Protein AF-A0A2G0E722-F1 (afdb_monomer_lite)

Secondary structure (DSSP, 8-state):
---TT------------S-SEEEE------GGGTTSSHHHHHHHHHHHHHHTTS--EEEE---S-HHHHHHHHTTT---GGGGT----------

pLDDT: mean 81.36, std 18.56, range [35.5, 95.75]

InterPro domains:
  IPR000182 GNAT domain [PF13508] (16-78)
  IPR000182 GNAT domain [PS51186] (1-93)
  IPR016181 Acyl-CoA N-acyltransferase [SSF55729] (17-84)
  IPR053144 Putative Acetyltransferase Butenolide Biosynthesis [PTHR43233] (5-84)

Organism: Enterococcus faecium (NCBI:txid1352)

Sequence (94 aa):
KPNRAGEFIRDGYRVTDYATIAYIKDILIHPRYQRQGIGKALLNEALEKITSYGPVQIELLTDDTEKTKKFYESVGFVQVKEMDAVSYIKDTRR

Foldseek 3Di:
DDDPDDDDPPPDDDDDDPAQEDEDDDQDDDPVCPPVCVSVVVVVVVVCVSCVVHDHHYDYDDDPDPVVVVVVVVNPDDDLVVVVHDDDDDDPVD

Structure (mmCIF, N/CA/C/O backbone):
data_AF-A0A2G0E722-F1
#
_entry.id   AF-A0A2G0E722-F1
#
loop_
_atom_site.group_PDB
_atom_site.id
_atom_site.type_symbol
_atom_site.label_atom_id
_atom_site.label_alt_id
_atom_site.label_comp_id
_atom_site.label_asym_id
_atom_site.label_entity_id
_atom_site.label_seq_id
_atom_site.pdbx_PDB_ins_code
_atom_site.Cartn_x
_atom_site.Cartn_y
_atom_site.Cartn_z
_atom_site.occupancy
_atom_site.B_iso_or_equiv
_atom_site.auth_seq_id
_atom_site.auth_comp_id
_atom_site.auth_asym_id
_atom_site.auth_atom_id
_atom_site.pdbx_PDB_model_num
ATOM 1 N N . LYS A 1 1 ? 29.015 24.434 -25.810 1.00 38.34 1 LYS A N 1
ATOM 2 C CA . LYS A 1 1 ? 29.075 25.903 -26.032 1.00 38.34 1 LYS A CA 1
ATOM 3 C C . LYS A 1 1 ? 27.755 26.330 -26.664 1.00 38.34 1 LYS A C 1
ATOM 5 O O . LYS A 1 1 ? 27.361 25.643 -27.596 1.00 38.34 1 LYS A O 1
ATOM 10 N N . PRO A 1 2 ? 27.085 27.391 -26.188 1.00 40.66 2 PRO A N 1
ATOM 11 C CA . PRO A 1 2 ? 25.892 27.902 -26.853 1.00 40.66 2 PRO A CA 1
ATOM 12 C C . PRO A 1 2 ? 26.289 28.540 -28.192 1.00 40.66 2 PRO A C 1
ATOM 14 O O . PRO A 1 2 ? 27.342 29.175 -28.293 1.00 40.66 2 PRO A O 1
ATOM 17 N N . ASN A 1 3 ? 25.454 28.398 -29.214 1.00 55.03 3 ASN A N 1
ATOM 18 C CA . ASN A 1 3 ? 25.355 29.405 -30.263 1.00 55.03 3 ASN A CA 1
ATOM 19 C C . ASN A 1 3 ? 24.750 30.675 -29.628 1.00 55.03 3 ASN A C 1
ATOM 21 O O . ASN A 1 3 ? 23.911 30.621 -28.730 1.00 55.03 3 ASN A O 1
ATOM 25 N N . ARG A 1 4 ? 25.299 31.834 -29.994 1.00 55.47 4 ARG A N 1
ATOM 26 C CA . ARG A 1 4 ? 25.065 33.135 -29.348 1.00 55.47 4 ARG A CA 1
ATOM 27 C C . ARG A 1 4 ? 23.588 33.579 -29.458 1.00 55.47 4 ARG A C 1
ATOM 29 O O . ARG A 1 4 ? 23.303 34.309 -30.393 1.00 55.47 4 ARG A O 1
ATOM 36 N N . ALA A 1 5 ? 22.688 33.149 -28.557 1.00 53.28 5 ALA A N 1
ATOM 37 C CA . ALA A 1 5 ? 21.451 33.848 -28.109 1.00 53.28 5 ALA A CA 1
ATOM 38 C C . ALA A 1 5 ? 20.427 32.960 -27.340 1.00 53.28 5 ALA A C 1
ATOM 40 O O . ALA A 1 5 ? 19.225 33.151 -27.474 1.00 53.28 5 ALA A O 1
ATOM 41 N N . GLY A 1 6 ? 20.862 32.041 -26.469 1.00 48.72 6 GLY A N 1
ATOM 42 C CA . GLY A 1 6 ? 20.001 31.600 -25.356 1.00 48.72 6 GLY A CA 1
ATOM 43 C C . GLY A 1 6 ? 18.896 30.576 -25.648 1.00 48.72 6 GLY A C 1
ATOM 44 O O . GLY A 1 6 ? 17.828 30.671 -25.050 1.00 48.72 6 GLY A O 1
ATOM 45 N N . GLU A 1 7 ? 19.144 29.552 -26.463 1.00 40.22 7 GLU A N 1
ATOM 46 C CA . GLU A 1 7 ? 18.251 28.386 -26.500 1.00 40.22 7 GLU A CA 1
ATOM 47 C C . GLU A 1 7 ? 18.698 27.323 -25.484 1.00 40.22 7 GLU A C 1
ATOM 49 O O . GLU A 1 7 ? 19.834 26.842 -25.489 1.00 40.22 7 GLU A O 1
ATOM 54 N N . PHE A 1 8 ? 17.793 27.006 -24.555 1.00 41.47 8 PHE A N 1
ATOM 55 C CA . PHE A 1 8 ? 17.946 25.971 -23.535 1.00 41.47 8 PHE A CA 1
ATOM 56 C C . PHE A 1 8 ? 18.217 24.608 -24.189 1.00 41.47 8 PHE A C 1
ATOM 58 O O . PHE A 1 8 ? 17.347 24.047 -24.853 1.00 41.47 8 PHE A O 1
ATOM 65 N N . ILE A 1 9 ? 19.387 24.023 -23.926 1.00 43.31 9 ILE A N 1
ATOM 66 C CA . ILE A 1 9 ? 19.627 22.600 -24.185 1.00 43.31 9 ILE A CA 1
ATOM 67 C C . ILE A 1 9 ? 18.903 21.827 -23.084 1.00 43.31 9 ILE A C 1
ATOM 69 O O . ILE A 1 9 ? 19.423 21.651 -21.983 1.00 43.31 9 ILE A O 1
ATOM 73 N N . ARG A 1 10 ? 17.672 21.400 -23.363 1.00 41.66 10 ARG A N 1
ATOM 74 C CA . ARG A 1 10 ? 16.994 20.387 -22.558 1.00 41.66 10 ARG A CA 1
ATOM 75 C C . ARG A 1 10 ? 17.171 19.046 -23.255 1.00 41.66 10 ARG A C 1
ATOM 77 O O . ARG A 1 10 ? 16.303 18.628 -24.012 1.00 41.66 10 ARG A O 1
ATOM 84 N N . ASP A 1 11 ? 18.282 18.372 -22.975 1.00 47.94 11 ASP A N 1
ATOM 85 C CA . ASP A 1 11 ? 18.342 16.932 -23.207 1.00 47.94 11 ASP A CA 1
ATOM 86 C C . ASP A 1 11 ? 17.516 16.249 -22.119 1.00 47.94 11 ASP A C 1
ATOM 88 O O . ASP A 1 11 ? 17.804 16.322 -20.925 1.00 47.94 11 ASP A O 1
ATOM 92 N N . GLY A 1 12 ? 16.420 15.642 -22.550 1.00 42.28 12 GLY A N 1
ATOM 93 C CA . GLY A 1 12 ? 15.489 14.932 -21.692 1.00 42.28 12 GLY A CA 1
ATOM 94 C C . GLY A 1 12 ? 14.786 13.836 -22.469 1.00 42.28 12 GLY A C 1
ATOM 95 O O . GLY A 1 12 ? 13.560 13.801 -22.492 1.00 42.28 12 GLY A O 1
ATOM 96 N N . TYR A 1 13 ? 15.545 12.950 -23.115 1.00 41.66 13 TYR A N 1
ATOM 97 C CA . TYR A 1 13 ? 14.998 11.675 -23.566 1.00 41.66 13 TYR A CA 1
ATOM 98 C C . TYR A 1 13 ? 14.801 10.792 -22.332 1.00 41.66 13 TYR A C 1
ATOM 100 O O . TYR A 1 13 ? 15.763 10.440 -21.650 1.00 41.66 13 TYR A O 1
ATOM 108 N N . ARG A 1 14 ? 13.546 10.468 -22.008 1.00 35.50 14 ARG A N 1
ATOM 109 C CA . ARG A 1 14 ? 13.229 9.442 -21.011 1.00 35.50 14 ARG A CA 1
ATOM 110 C C . ARG A 1 14 ? 13.019 8.104 -21.706 1.00 35.50 14 ARG A C 1
ATOM 112 O O . ARG A 1 14 ? 12.231 7.999 -22.641 1.00 35.50 14 ARG A O 1
ATOM 119 N N . VAL A 1 15 ? 13.728 7.109 -21.191 1.00 40.94 15 VAL A N 1
ATOM 120 C CA . VAL A 1 15 ? 13.548 5.674 -21.420 1.00 40.94 15 VAL A CA 1
ATOM 121 C C . VAL A 1 15 ? 12.460 5.180 -20.450 1.00 40.94 15 VAL A C 1
ATOM 123 O O . VAL A 1 15 ? 12.443 5.617 -19.300 1.00 40.94 15 VAL A O 1
ATOM 126 N N . THR A 1 16 ? 11.540 4.316 -20.892 1.00 46.19 16 THR A N 1
ATOM 127 C CA . THR A 1 16 ? 10.522 3.657 -20.043 1.00 46.19 16 THR A CA 1
ATOM 128 C C . THR A 1 16 ? 10.452 2.162 -20.369 1.00 46.19 16 THR A C 1
ATOM 130 O O . THR A 1 16 ? 10.615 1.784 -21.528 1.00 46.19 16 THR A O 1
ATOM 133 N N . ASP A 1 17 ? 10.258 1.328 -19.345 1.00 58.53 17 ASP A N 1
ATOM 134 C CA . ASP A 1 17 ? 10.438 -0.133 -19.340 1.00 58.53 17 ASP A CA 1
ATOM 135 C C . ASP A 1 17 ? 9.144 -0.936 -19.078 1.00 58.53 17 ASP A C 1
ATOM 137 O O . ASP A 1 17 ? 9.194 -2.119 -18.764 1.00 58.53 17 ASP A O 1
ATOM 141 N N . TYR A 1 18 ? 7.972 -0.325 -19.264 1.00 52.16 18 TYR A N 1
ATOM 142 C CA . TYR A 1 18 ? 6.669 -1.010 -19.280 1.00 52.16 18 TYR A CA 1
ATOM 143 C C . TYR A 1 18 ? 6.204 -1.733 -17.996 1.00 52.16 18 TYR A C 1
ATOM 145 O O . TYR A 1 18 ? 5.253 -2.501 -18.099 1.00 52.16 18 TYR A O 1
ATOM 153 N N . ALA A 1 19 ? 6.750 -1.452 -16.804 1.00 61.09 19 ALA A N 1
ATOM 154 C CA . ALA A 1 19 ? 6.032 -1.560 -15.512 1.00 61.09 19 ALA A CA 1
ATOM 155 C C . ALA A 1 19 ? 6.926 -1.159 -14.320 1.00 61.09 19 ALA A C 1
ATOM 157 O O . ALA A 1 19 ? 7.276 -1.989 -13.490 1.00 61.09 19 ALA A O 1
ATOM 158 N N . THR A 1 20 ? 7.301 0.116 -14.189 1.00 72.56 20 THR A N 1
ATOM 159 C CA . THR A 1 20 ? 8.098 0.556 -13.025 1.00 72.56 20 THR A CA 1
ATOM 160 C C . THR A 1 20 ? 7.247 0.730 -11.756 1.00 72.56 20 THR A C 1
ATOM 162 O O . THR A 1 20 ? 7.760 0.595 -10.645 1.00 72.56 20 THR A O 1
ATOM 165 N N . ILE A 1 21 ? 5.950 1.045 -11.906 1.00 82.44 21 ILE A N 1
ATOM 166 C CA . ILE A 1 21 ? 5.041 1.387 -10.799 1.00 82.44 21 ILE A CA 1
ATOM 167 C C . ILE A 1 21 ? 3.692 0.671 -10.953 1.00 82.44 21 ILE A C 1
ATOM 169 O O . ILE A 1 21 ? 3.091 0.697 -12.027 1.00 82.44 21 ILE A O 1
ATOM 173 N N . ALA A 1 22 ? 3.181 0.102 -9.861 1.00 86.31 22 ALA A N 1
ATOM 174 C CA . ALA A 1 22 ? 1.801 -0.345 -9.719 1.00 86.31 22 ALA A CA 1
ATOM 175 C C . ALA A 1 22 ? 1.050 0.569 -8.743 1.00 86.31 22 ALA A C 1
ATOM 177 O O . ALA A 1 22 ? 1.577 0.951 -7.700 1.00 86.31 22 ALA A O 1
ATOM 178 N N . TYR A 1 23 ? -0.199 0.902 -9.063 1.00 87.75 23 TYR A N 1
ATOM 179 C CA . TYR A 1 23 ? -1.035 1.743 -8.210 1.00 87.75 23 TYR A CA 1
ATOM 180 C C . TYR A 1 23 ? -2.221 0.945 -7.668 1.00 87.75 23 TYR A C 1
ATOM 182 O O . TYR A 1 23 ? -3.029 0.427 -8.441 1.00 87.75 23 TYR A O 1
ATOM 190 N N . ILE A 1 24 ? -2.337 0.855 -6.343 1.00 87.12 24 ILE A N 1
ATOM 191 C CA . ILE A 1 24 ? -3.474 0.216 -5.677 1.00 87.12 24 ILE A CA 1
ATOM 192 C C . ILE A 1 24 ? -4.503 1.289 -5.340 1.00 87.12 24 ILE A C 1
ATOM 194 O O . ILE A 1 24 ? -4.209 2.269 -4.655 1.00 87.12 24 ILE A O 1
ATOM 198 N N . LYS A 1 25 ? -5.736 1.076 -5.799 1.00 82.19 25 LYS A N 1
ATOM 199 C CA . LYS A 1 25 ? -6.865 1.966 -5.540 1.00 82.19 25 LYS A CA 1
ATOM 200 C C . LYS A 1 25 ? -7.964 1.233 -4.768 1.00 82.19 25 LYS A C 1
ATOM 202 O O . LYS A 1 25 ? -8.258 0.086 -5.079 1.00 82.19 25 LYS A O 1
ATOM 207 N N . ASP A 1 26 ? -8.568 1.932 -3.807 1.00 75.38 26 ASP A N 1
ATOM 208 C CA . ASP A 1 26 ? -9.803 1.583 -3.089 1.00 75.38 26 ASP A CA 1
ATOM 209 C C . ASP A 1 26 ? -9.880 0.137 -2.549 1.00 75.38 26 ASP A C 1
ATOM 211 O O . ASP A 1 26 ? -10.516 -0.737 -3.134 1.00 75.38 26 ASP A O 1
ATOM 215 N N . ILE A 1 27 ? -9.323 -0.104 -1.354 1.00 81.88 27 ILE A N 1
ATOM 216 C CA . ILE A 1 27 ? -9.591 -1.331 -0.579 1.00 81.88 27 ILE A CA 1
ATOM 217 C C . ILE A 1 27 ? -10.677 -1.041 0.454 1.00 81.88 27 ILE A C 1
ATOM 219 O O . ILE A 1 27 ? -10.421 -0.526 1.544 1.00 81.88 27 ILE A O 1
ATOM 223 N N . LEU A 1 28 ? -11.916 -1.385 0.104 1.00 85.75 28 LEU A N 1
ATOM 224 C CA . LEU A 1 28 ? -13.089 -1.137 0.936 1.00 85.75 28 LEU A CA 1
ATOM 225 C C . LEU A 1 28 ? -13.620 -2.439 1.530 1.00 85.75 28 LEU A C 1
ATOM 227 O O . LEU A 1 28 ? -14.133 -3.306 0.829 1.00 85.75 28 LEU A O 1
ATOM 231 N N . ILE A 1 29 ? -13.544 -2.549 2.856 1.00 87.62 29 ILE A N 1
ATOM 232 C CA . ILE A 1 29 ? -14.154 -3.646 3.609 1.00 87.62 29 ILE A CA 1
ATOM 233 C C . ILE A 1 29 ? -15.371 -3.102 4.344 1.00 87.62 29 ILE A C 1
ATOM 235 O O . ILE A 1 29 ? -15.249 -2.191 5.171 1.00 87.62 29 ILE A O 1
ATOM 239 N N . HIS A 1 30 ? -16.542 -3.676 4.071 1.00 90.88 30 HIS A N 1
ATOM 240 C CA . HIS A 1 30 ? -17.779 -3.289 4.741 1.00 90.88 30 HIS A CA 1
ATOM 241 C C . HIS A 1 30 ? -17.615 -3.388 6.276 1.00 90.88 30 HIS A C 1
ATOM 243 O O . HIS A 1 30 ? -17.038 -4.370 6.751 1.00 90.88 30 HIS A O 1
ATOM 249 N N . PRO A 1 31 ? -18.115 -2.420 7.078 1.00 90.31 31 PRO A N 1
ATOM 250 C CA . PRO A 1 31 ? -17.797 -2.308 8.508 1.00 90.31 31 PRO A CA 1
ATOM 251 C C . PRO A 1 31 ? -17.982 -3.592 9.324 1.00 90.31 31 PRO A C 1
ATOM 253 O O . PRO A 1 31 ? -17.142 -3.912 10.159 1.00 90.31 31 PRO A O 1
ATOM 256 N N . ARG A 1 32 ? -19.033 -4.373 9.028 1.00 94.88 32 ARG A N 1
ATOM 257 C CA . ARG A 1 32 ? -19.317 -5.662 9.695 1.00 94.88 32 ARG A CA 1
ATOM 258 C C . ARG A 1 32 ? -18.229 -6.730 9.504 1.00 94.88 32 ARG A C 1
ATOM 260 O O . ARG A 1 32 ? -18.164 -7.655 10.302 1.00 94.88 32 ARG A O 1
ATOM 267 N N . TYR A 1 33 ? -17.391 -6.601 8.478 1.00 92.94 33 TYR A N 1
ATOM 268 C CA . TYR A 1 33 ? -16.333 -7.555 8.125 1.00 92.94 33 TYR A CA 1
ATOM 269 C C . TYR A 1 33 ? -14.921 -7.015 8.416 1.00 92.94 33 TYR A C 1
ATOM 271 O O . TYR A 1 33 ? -13.913 -7.639 8.086 1.00 92.94 33 TYR A O 1
ATOM 279 N N . GLN A 1 34 ? -14.808 -5.837 9.035 1.00 90.62 34 GLN A N 1
ATOM 280 C CA . GLN A 1 34 ? -13.510 -5.283 9.418 1.00 90.62 34 GLN A CA 1
ATOM 281 C C . GLN A 1 34 ? -12.923 -6.026 10.625 1.00 90.62 34 GLN A C 1
ATOM 283 O O . GLN A 1 34 ? -13.637 -6.665 11.390 1.00 90.62 34 GLN A O 1
ATOM 288 N N . ARG A 1 35 ? -11.599 -5.916 10.812 1.00 91.06 35 ARG A N 1
ATOM 289 C CA . ARG A 1 35 ? -10.838 -6.557 11.909 1.00 91.06 35 ARG A CA 1
ATOM 290 C C . ARG A 1 35 ? -10.842 -8.094 11.909 1.00 91.06 35 ARG A C 1
ATOM 292 O O . ARG A 1 35 ? -10.371 -8.689 12.866 1.00 91.06 35 ARG A O 1
ATOM 299 N N . GLN A 1 36 ? -11.271 -8.718 10.814 1.00 94.25 36 GLN A N 1
ATOM 300 C CA . GLN A 1 36 ? -11.261 -10.176 10.622 1.00 94.25 36 GLN A CA 1
ATOM 301 C C . GLN A 1 36 ? -10.108 -10.655 9.719 1.00 94.25 36 GLN A C 1
ATOM 303 O O . GLN A 1 36 ? -10.130 -11.765 9.209 1.00 94.25 36 GLN A O 1
ATOM 308 N N . GLY A 1 37 ? -9.120 -9.799 9.438 1.00 93.50 37 GLY A N 1
ATOM 309 C CA . GLY A 1 37 ? -7.996 -10.127 8.548 1.00 93.50 37 GLY A CA 1
ATOM 310 C C . GLY A 1 37 ? -8.302 -10.054 7.046 1.00 93.50 37 GLY A C 1
ATOM 311 O O . GLY A 1 37 ? -7.366 -10.040 6.256 1.00 93.50 37 GLY A O 1
ATOM 312 N N . ILE A 1 38 ? -9.568 -9.899 6.643 1.00 94.31 38 ILE A N 1
ATOM 313 C CA . ILE A 1 38 ? -10.001 -9.883 5.231 1.00 94.31 38 ILE A CA 1
ATOM 314 C C . ILE A 1 38 ? -9.247 -8.838 4.399 1.00 94.31 38 ILE A C 1
ATOM 316 O O . ILE A 1 38 ? -8.708 -9.162 3.348 1.00 94.31 38 ILE A O 1
ATOM 320 N N . GLY A 1 39 ? -9.152 -7.594 4.883 1.00 92.31 39 GLY A N 1
ATOM 321 C CA . GLY A 1 39 ? -8.433 -6.540 4.157 1.00 92.31 39 GLY A CA 1
ATOM 322 C C . GLY A 1 39 ? -6.950 -6.861 3.952 1.00 92.31 39 GLY A C 1
ATOM 323 O O . GLY A 1 39 ? -6.410 -6.591 2.886 1.00 92.31 39 GLY A O 1
ATOM 324 N N . LYS A 1 40 ? -6.306 -7.487 4.946 1.00 94.44 40 LYS A N 1
ATOM 325 C CA . LYS A 1 40 ? -4.904 -7.908 4.848 1.00 94.44 40 LYS A CA 1
ATOM 326 C C . LYS A 1 40 ? -4.742 -9.069 3.867 1.00 94.44 40 LYS A C 1
ATOM 328 O O . LYS A 1 40 ? -3.813 -9.047 3.075 1.00 94.44 40 LYS A O 1
ATOM 333 N N . ALA A 1 41 ? -5.655 -10.041 3.893 1.00 94.88 41 ALA A N 1
ATOM 334 C CA . ALA A 1 41 ? -5.648 -11.161 2.956 1.00 94.88 41 ALA A CA 1
ATOM 335 C C . ALA A 1 41 ? -5.791 -10.681 1.503 1.00 94.88 41 ALA A C 1
ATOM 337 O O . ALA A 1 41 ? -4.971 -11.034 0.664 1.00 94.88 41 ALA A O 1
ATOM 338 N N . LEU A 1 42 ? -6.765 -9.804 1.235 1.00 93.69 42 LEU A N 1
ATOM 339 C CA . LEU A 1 42 ? -6.982 -9.230 -0.096 1.00 93.69 42 LEU A CA 1
ATOM 340 C C . LEU A 1 42 ? -5.781 -8.415 -0.582 1.00 93.69 42 LEU A C 1
ATOM 342 O O . LEU A 1 42 ? -5.381 -8.542 -1.737 1.00 93.69 42 LEU A O 1
ATOM 346 N N . LEU A 1 43 ? -5.202 -7.582 0.290 1.00 94.06 43 LEU A N 1
ATOM 347 C CA . LEU A 1 43 ? -4.041 -6.778 -0.077 1.00 94.06 43 LEU A CA 1
ATOM 348 C C . LEU A 1 43 ? -2.819 -7.664 -0.347 1.00 94.06 43 LEU A C 1
ATOM 350 O O . LEU A 1 43 ? -2.161 -7.469 -1.359 1.00 94.06 43 LEU A O 1
ATOM 354 N N . ASN A 1 44 ? -2.553 -8.669 0.489 1.00 95.06 44 ASN A N 1
ATOM 355 C CA . ASN A 1 44 ? -1.453 -9.608 0.263 1.00 95.06 44 ASN A CA 1
ATOM 356 C C . ASN A 1 44 ? -1.603 -10.357 -1.066 1.00 95.06 44 ASN A C 1
ATOM 358 O O . ASN A 1 44 ? -0.654 -10.403 -1.839 1.00 95.06 44 ASN A O 1
ATOM 362 N N . GLU A 1 45 ? -2.797 -10.868 -1.373 1.00 94.75 45 GLU A N 1
ATOM 3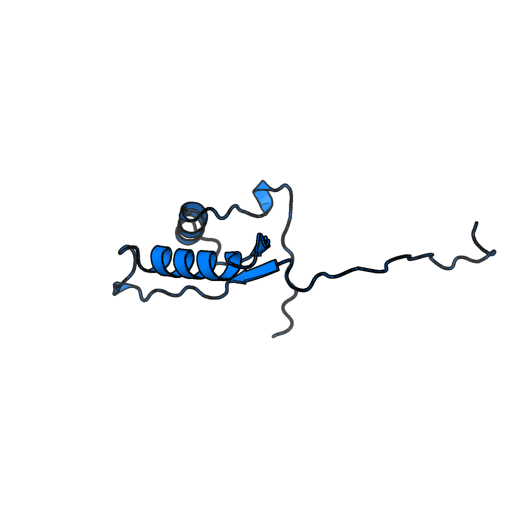63 C CA . GLU A 1 45 ? -3.060 -11.548 -2.646 1.00 94.75 45 GLU A CA 1
ATOM 364 C C . GLU A 1 45 ? -2.840 -10.610 -3.847 1.00 94.75 45 GLU A C 1
ATOM 366 O O . GLU A 1 45 ? -2.292 -11.011 -4.876 1.00 94.75 45 GLU A O 1
ATOM 371 N N . ALA A 1 46 ? -3.240 -9.339 -3.731 1.00 92.06 46 ALA A N 1
ATOM 372 C CA . ALA A 1 46 ? -2.983 -8.345 -4.768 1.00 92.06 46 ALA A CA 1
ATOM 373 C C . ALA A 1 46 ? -1.478 -8.073 -4.937 1.00 92.06 46 ALA A C 1
ATOM 375 O O . ALA A 1 46 ? -0.992 -8.036 -6.066 1.00 92.06 46 ALA A O 1
ATOM 376 N N . LEU A 1 47 ? -0.737 -7.922 -3.834 1.00 93.00 47 LEU A N 1
ATOM 377 C CA . LEU A 1 47 ? 0.711 -7.699 -3.843 1.00 93.00 47 LEU A CA 1
ATOM 378 C C . LEU A 1 47 ? 1.465 -8.884 -4.455 1.00 93.00 47 LEU A C 1
ATOM 380 O O . LEU A 1 47 ? 2.347 -8.673 -5.283 1.00 93.00 47 LEU A O 1
ATOM 384 N N . GLU A 1 48 ? 1.091 -10.117 -4.116 1.00 94.00 48 GLU A N 1
ATOM 385 C CA . GLU A 1 48 ? 1.648 -11.335 -4.717 1.00 94.00 48 GLU A CA 1
ATOM 386 C C . GLU A 1 48 ? 1.434 -11.357 -6.236 1.00 94.00 48 GLU A C 1
ATOM 388 O O . GLU A 1 48 ? 2.367 -11.616 -6.995 1.00 94.00 48 GLU A O 1
ATOM 393 N N . LYS A 1 49 ? 0.232 -11.009 -6.710 1.00 90.75 49 LYS A N 1
ATOM 394 C CA . LYS A 1 49 ? -0.057 -10.936 -8.152 1.00 90.75 49 LYS A CA 1
ATOM 395 C C . LYS A 1 49 ? 0.747 -9.842 -8.846 1.00 90.75 49 LYS A C 1
ATOM 397 O O . LYS A 1 49 ? 1.322 -10.098 -9.902 1.00 90.75 49 LYS A O 1
ATOM 402 N N . ILE A 1 50 ? 0.798 -8.645 -8.261 1.00 89.62 50 ILE A N 1
ATOM 403 C CA . ILE A 1 50 ? 1.542 -7.500 -8.804 1.00 89.62 50 ILE A CA 1
ATOM 404 C C . ILE A 1 50 ? 3.031 -7.839 -8.927 1.00 89.62 50 ILE A C 1
ATOM 406 O O . ILE A 1 50 ? 3.641 -7.575 -9.959 1.00 89.62 50 ILE A O 1
ATOM 410 N N . THR A 1 51 ? 3.602 -8.461 -7.898 1.00 89.44 51 THR A N 1
ATOM 411 C CA . THR A 1 51 ? 5.039 -8.761 -7.830 1.00 89.44 51 THR A CA 1
ATOM 412 C C . THR A 1 51 ? 5.430 -10.068 -8.526 1.00 89.44 51 THR A C 1
ATOM 414 O O . THR A 1 51 ? 6.619 -10.342 -8.679 1.00 89.44 51 THR A O 1
ATOM 417 N N . SER A 1 52 ? 4.463 -10.856 -9.015 1.00 90.94 52 SER A N 1
ATOM 418 C CA . SER A 1 52 ? 4.722 -12.140 -9.691 1.00 90.94 52 SER A CA 1
ATOM 419 C C . SER A 1 52 ? 5.575 -12.022 -10.963 1.00 90.94 52 SER A C 1
ATOM 421 O O . SER A 1 52 ? 6.232 -12.987 -11.349 1.00 90.94 52 SER A O 1
ATOM 423 N N . TYR A 1 53 ? 5.610 -10.839 -11.584 1.00 82.19 53 TYR A N 1
ATOM 424 C CA . TYR A 1 53 ? 6.404 -10.548 -12.784 1.00 82.19 53 TYR A CA 1
ATOM 425 C C . TYR A 1 53 ? 7.747 -9.862 -12.485 1.00 82.19 53 TYR A C 1
ATOM 427 O O . TYR A 1 53 ? 8.544 -9.660 -13.399 1.00 82.19 53 TYR A O 1
ATOM 435 N N . GLY A 1 54 ? 8.012 -9.519 -11.221 1.00 85.94 54 GLY A N 1
ATOM 436 C CA . GLY A 1 54 ? 9.235 -8.857 -10.776 1.00 85.94 54 GLY A CA 1
ATOM 437 C C . GLY A 1 54 ? 8.985 -7.735 -9.759 1.00 85.94 54 GLY A C 1
ATOM 438 O O . GLY A 1 54 ? 7.836 -7.394 -9.466 1.00 85.94 54 GLY A O 1
ATOM 439 N N . PRO A 1 55 ? 10.059 -7.152 -9.197 1.00 86.50 55 PRO A N 1
ATOM 440 C CA . PRO A 1 55 ? 9.954 -6.016 -8.290 1.00 86.50 55 PRO A CA 1
ATOM 441 C C . PRO A 1 55 ? 9.395 -4.786 -9.008 1.00 86.50 55 PRO A C 1
ATOM 443 O O . PRO A 1 55 ? 9.897 -4.397 -10.060 1.00 86.50 55 PRO A O 1
ATOM 446 N N . VAL A 1 56 ? 8.398 -4.145 -8.404 1.00 87.31 56 VAL A N 1
ATOM 447 C CA . VAL A 1 56 ? 7.813 -2.884 -8.873 1.00 87.31 56 VAL A CA 1
ATOM 448 C C . VAL A 1 56 ? 7.611 -1.951 -7.686 1.00 87.31 56 VAL A C 1
ATOM 450 O O . VAL A 1 56 ? 7.415 -2.404 -6.556 1.00 87.31 56 VAL A O 1
ATOM 453 N N . GLN A 1 57 ? 7.637 -0.643 -7.922 1.00 88.19 57 GLN A N 1
ATOM 454 C CA . GLN A 1 57 ? 7.245 0.328 -6.905 1.00 88.19 57 GLN A CA 1
ATOM 455 C C . GLN A 1 57 ? 5.720 0.319 -6.772 1.00 88.19 57 GLN A C 1
ATOM 457 O O . GLN A 1 57 ? 5.009 0.467 -7.760 1.00 88.19 57 GLN A O 1
ATOM 462 N N . ILE A 1 58 ? 5.196 0.118 -5.564 1.00 91.38 58 ILE A N 1
ATOM 463 C CA . ILE A 1 58 ? 3.748 0.048 -5.334 1.00 91.38 58 ILE A CA 1
ATOM 464 C C . ILE A 1 58 ? 3.312 1.281 -4.563 1.00 91.38 58 ILE A C 1
ATOM 466 O O . ILE A 1 58 ? 3.796 1.538 -3.463 1.00 91.38 58 ILE A O 1
ATOM 470 N N . GLU A 1 59 ? 2.377 2.028 -5.134 1.00 91.62 59 GLU A N 1
ATOM 471 C CA . GLU A 1 59 ? 1.867 3.264 -4.554 1.00 91.62 59 GLU A CA 1
ATOM 472 C C . GLU A 1 59 ? 0.369 3.174 -4.275 1.00 91.62 59 GLU A C 1
ATOM 474 O O . GLU A 1 59 ? -0.386 2.506 -4.984 1.00 91.62 59 GLU A O 1
ATOM 479 N N . LEU A 1 60 ? -0.071 3.884 -3.239 1.00 92.44 60 LEU A N 1
ATOM 480 C CA . LEU A 1 60 ? -1.481 4.095 -2.942 1.00 92.44 60 LEU A CA 1
ATOM 481 C C . LEU A 1 60 ? -1.681 5.447 -2.267 1.00 92.44 60 LEU A C 1
ATOM 483 O O . LEU A 1 60 ? -0.778 5.987 -1.627 1.00 92.44 60 LEU A O 1
ATOM 487 N N . LEU A 1 61 ? -2.893 5.975 -2.390 1.00 90.38 61 LEU A N 1
ATOM 488 C CA . LEU A 1 61 ? -3.359 7.122 -1.622 1.00 90.38 61 LEU A CA 1
ATOM 489 C C . LEU A 1 61 ? -4.513 6.669 -0.735 1.00 90.38 61 LEU A C 1
ATOM 491 O O . LEU A 1 61 ? -5.373 5.903 -1.164 1.00 90.38 61 LEU A O 1
ATOM 495 N N . THR A 1 62 ? -4.531 7.146 0.502 1.00 90.75 62 THR A N 1
ATOM 496 C CA . THR A 1 62 ? -5.553 6.805 1.492 1.00 90.75 62 THR A CA 1
ATOM 497 C C . THR A 1 62 ? -5.858 8.014 2.365 1.00 90.75 62 THR A C 1
ATOM 499 O O . THR A 1 62 ? -5.067 8.954 2.424 1.00 90.75 62 THR A O 1
ATOM 502 N N . ASP A 1 63 ? -6.976 7.961 3.089 1.00 91.12 63 ASP A N 1
ATOM 503 C CA . ASP A 1 63 ? -7.298 8.937 4.126 1.00 91.12 63 ASP A CA 1
ATOM 504 C C . ASP A 1 63 ? -6.179 9.041 5.168 1.00 91.12 63 ASP A C 1
ATOM 506 O O . ASP A 1 63 ? -5.620 8.024 5.602 1.00 91.12 63 ASP A O 1
ATOM 510 N N . ASP A 1 64 ? -5.906 10.264 5.618 1.00 93.06 64 ASP A N 1
ATOM 511 C CA . ASP A 1 64 ? -4.947 10.562 6.680 1.00 93.06 64 ASP A CA 1
ATOM 512 C C . ASP A 1 64 ? -5.564 10.271 8.059 1.00 93.06 64 ASP A C 1
ATOM 514 O O . ASP A 1 64 ? -6.000 11.160 8.789 1.00 93.06 64 ASP A O 1
ATOM 518 N N . THR A 1 65 ? -5.655 8.983 8.402 1.00 95.12 65 THR A N 1
ATOM 519 C CA . THR A 1 65 ? -6.107 8.529 9.723 1.00 95.12 65 THR A CA 1
ATOM 520 C C . THR A 1 65 ? -5.131 7.518 10.309 1.00 95.12 65 THR A C 1
ATOM 522 O O . THR A 1 65 ? -4.546 6.702 9.600 1.00 95.12 65 THR A O 1
ATOM 525 N N . GLU A 1 66 ? -5.005 7.484 11.634 1.00 95.38 66 GLU A N 1
ATOM 526 C CA . GLU A 1 66 ? -4.147 6.500 12.310 1.00 95.38 66 GLU A CA 1
ATOM 527 C C . GLU A 1 66 ? -4.573 5.051 12.039 1.00 95.38 66 GLU A C 1
ATOM 529 O O . GL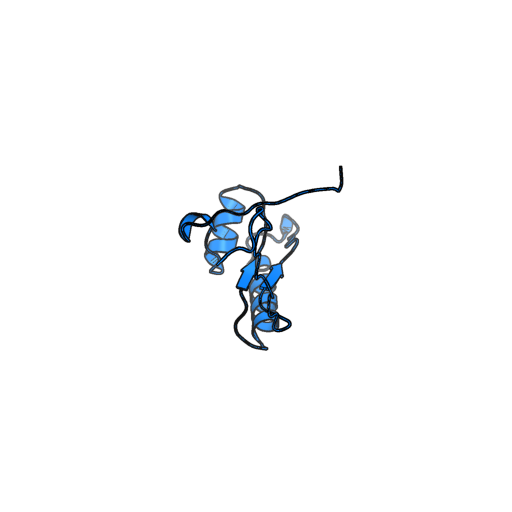U A 1 66 ? -3.748 4.139 12.014 1.00 95.38 66 GLU A O 1
ATOM 534 N N . LYS A 1 67 ? -5.870 4.819 11.801 1.00 92.38 67 LYS A N 1
ATOM 535 C CA . LYS A 1 67 ? -6.396 3.497 11.451 1.00 92.38 67 LYS A CA 1
ATOM 536 C C . LYS A 1 67 ? -5.890 3.037 10.082 1.00 92.38 67 LYS A C 1
ATOM 538 O O . LYS A 1 67 ? -5.478 1.886 9.956 1.00 92.38 67 LYS A O 1
ATOM 543 N N . THR A 1 68 ? -5.969 3.901 9.071 1.00 91.94 68 THR A N 1
ATOM 544 C CA . THR A 1 68 ? -5.549 3.591 7.696 1.00 91.94 68 THR A CA 1
ATOM 545 C C . THR A 1 68 ? -4.032 3.479 7.599 1.00 91.94 68 THR A C 1
ATOM 547 O O . THR A 1 68 ? -3.557 2.498 7.035 1.00 91.94 68 THR A O 1
ATOM 550 N N . LYS A 1 69 ? -3.274 4.380 8.241 1.00 94.81 69 LYS A N 1
ATOM 551 C CA . LYS A 1 69 ? -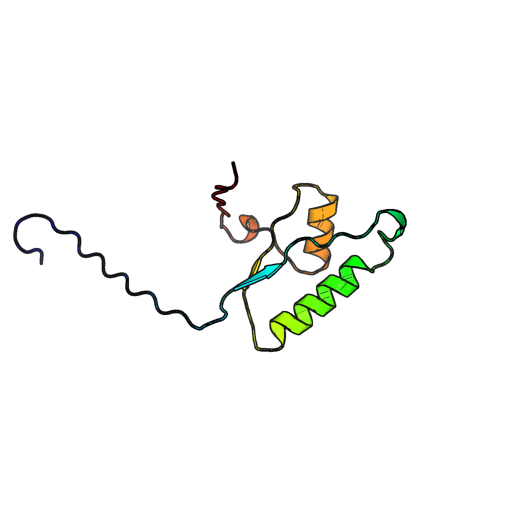1.803 4.289 8.340 1.00 94.81 69 LYS A CA 1
ATOM 552 C C . LYS A 1 69 ? -1.352 2.948 8.909 1.00 94.81 69 LYS A C 1
ATOM 554 O O . LYS A 1 69 ? -0.711 2.176 8.204 1.00 94.81 69 LYS A O 1
ATOM 559 N N . LYS A 1 70 ? -1.811 2.603 10.120 1.00 94.75 70 LYS A N 1
ATOM 560 C CA . LYS A 1 70 ? -1.457 1.333 10.777 1.00 94.75 70 LYS A CA 1
ATOM 561 C C . LYS A 1 70 ? -1.837 0.110 9.951 1.00 94.75 70 LYS A C 1
ATOM 563 O O . LYS A 1 70 ? -1.163 -0.912 10.027 1.00 94.75 70 LYS A O 1
ATOM 568 N N . PHE A 1 71 ? -2.933 0.180 9.195 1.00 94.44 71 PHE A N 1
ATOM 569 C CA . PHE A 1 71 ? -3.331 -0.912 8.315 1.00 94.44 71 PHE A CA 1
ATOM 570 C C . PHE A 1 71 ? -2.302 -1.138 7.202 1.00 94.44 71 PHE A C 1
ATOM 572 O O . PHE A 1 71 ? -1.800 -2.255 7.094 1.00 94.44 71 PHE A O 1
ATOM 579 N N . TYR A 1 72 ? -1.945 -0.107 6.432 1.00 95.75 72 TYR A N 1
ATOM 580 C CA . TYR A 1 72 ? -0.978 -0.249 5.339 1.00 95.75 72 TYR A CA 1
ATOM 581 C C . TYR A 1 72 ? 0.446 -0.523 5.848 1.00 95.75 72 TYR A C 1
ATOM 583 O O . TYR A 1 72 ? 1.125 -1.393 5.303 1.00 95.75 72 TYR A O 1
ATOM 591 N N . GLU A 1 73 ? 0.853 0.098 6.958 1.00 95.44 73 GLU A N 1
ATOM 592 C CA . GLU A 1 73 ? 2.121 -0.198 7.646 1.00 95.44 73 GLU A CA 1
ATOM 593 C C . GLU A 1 73 ? 2.194 -1.669 8.093 1.00 95.44 73 GLU A C 1
ATOM 595 O O . GLU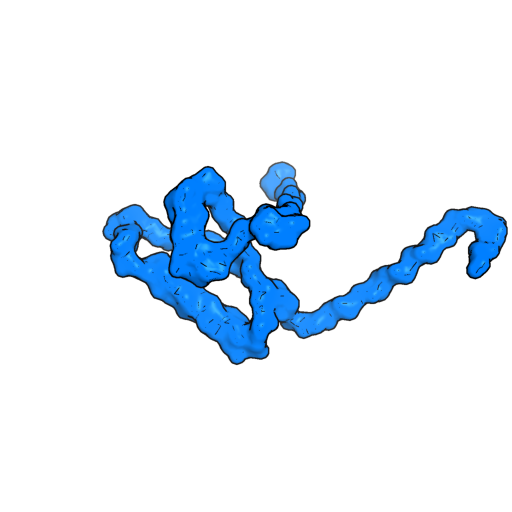 A 1 73 ? 3.219 -2.326 7.928 1.00 95.44 73 GLU A O 1
ATOM 600 N N . SER A 1 74 ? 1.083 -2.258 8.563 1.00 94.69 74 SER A N 1
ATOM 601 C CA . SER A 1 74 ? 1.031 -3.684 8.945 1.00 94.69 74 SER A CA 1
ATOM 602 C C . SER A 1 74 ? 1.178 -4.675 7.779 1.00 94.69 74 SER A C 1
ATOM 604 O O . SER A 1 74 ? 1.247 -5.895 8.004 1.00 94.69 74 SER A O 1
ATOM 606 N N . VAL A 1 75 ? 1.172 -4.159 6.546 1.00 94.38 75 VAL A N 1
ATOM 607 C CA . VAL A 1 75 ? 1.357 -4.894 5.287 1.00 94.38 75 VAL A CA 1
ATOM 608 C C . VAL A 1 75 ? 2.662 -4.477 4.584 1.00 94.38 75 VAL A C 1
ATOM 610 O O . VAL A 1 75 ? 2.962 -4.954 3.498 1.00 94.38 75 VAL A O 1
ATOM 613 N N . GLY A 1 76 ? 3.491 -3.652 5.234 1.00 94.31 76 GLY A N 1
ATOM 614 C CA . GLY A 1 76 ? 4.835 -3.309 4.764 1.00 94.31 76 GLY A CA 1
ATOM 615 C C . GLY A 1 76 ? 4.925 -2.045 3.910 1.00 94.31 76 GLY A C 1
ATOM 616 O O . GLY A 1 76 ? 5.990 -1.771 3.367 1.00 94.31 76 GLY A O 1
ATOM 617 N N . PHE A 1 77 ? 3.849 -1.260 3.797 1.00 95.25 77 PHE A N 1
ATOM 618 C CA . PHE A 1 77 ? 3.944 0.078 3.212 1.00 95.25 77 PHE A CA 1
ATOM 619 C C . PHE A 1 77 ? 4.626 1.042 4.186 1.00 95.25 77 PHE A C 1
ATOM 621 O O . PHE A 1 77 ? 4.392 0.985 5.391 1.00 95.25 77 PHE A O 1
ATOM 628 N N . VAL A 1 78 ? 5.408 1.970 3.643 1.00 95.56 78 VAL A N 1
ATOM 629 C CA . VAL A 1 78 ? 6.020 3.080 4.385 1.00 95.56 78 VAL A CA 1
ATOM 630 C C . VAL A 1 78 ? 5.464 4.403 3.879 1.00 95.56 78 VAL A C 1
ATOM 632 O O . VAL A 1 78 ? 5.057 4.522 2.719 1.00 95.56 78 VAL A O 1
ATOM 635 N N . GLN A 1 79 ? 5.411 5.413 4.745 1.00 94.56 79 GLN A N 1
ATOM 636 C CA . GLN A 1 79 ? 4.958 6.737 4.328 1.00 94.56 79 GLN A CA 1
ATOM 637 C C . GLN A 1 79 ? 6.027 7.393 3.446 1.00 94.56 79 GLN A C 1
ATOM 639 O O . GLN A 1 79 ? 7.210 7.332 3.758 1.00 94.56 79 GLN A O 1
ATOM 644 N N . VAL A 1 80 ? 5.620 8.108 2.391 1.00 92.38 80 VAL A N 1
ATOM 645 C CA . VAL A 1 80 ? 6.551 8.791 1.462 1.00 92.38 80 VAL A CA 1
ATOM 646 C C . VAL A 1 80 ? 7.529 9.723 2.198 1.00 92.38 80 VAL A C 1
ATOM 648 O O . VAL A 1 80 ? 8.699 9.813 1.838 1.00 92.38 80 VAL A O 1
ATOM 651 N N . LYS A 1 81 ? 7.073 10.355 3.289 1.00 89.62 81 LYS A N 1
ATOM 652 C CA . LYS A 1 81 ? 7.898 11.224 4.144 1.00 89.62 81 LYS A CA 1
ATOM 653 C C . LYS A 1 81 ? 9.083 10.500 4.803 1.00 89.62 81 LYS A C 1
ATOM 655 O O . LYS A 1 81 ? 10.064 11.146 5.133 1.00 89.62 81 LYS A O 1
ATOM 660 N N . GLU A 1 82 ? 8.981 9.188 5.029 1.00 92.69 82 GLU A N 1
ATOM 661 C CA . GLU A 1 82 ? 10.046 8.367 5.629 1.00 92.69 82 GLU A CA 1
ATOM 662 C C . GLU A 1 82 ? 11.153 8.046 4.619 1.00 92.69 82 GLU A C 1
ATOM 664 O O . GLU A 1 82 ? 12.214 7.562 4.997 1.00 92.69 82 GLU A O 1
ATOM 669 N N . MET A 1 83 ? 10.918 8.343 3.339 1.00 89.62 83 MET A N 1
ATOM 670 C CA . MET A 1 83 ? 11.876 8.186 2.247 1.00 89.62 83 MET A CA 1
ATOM 671 C C . MET A 1 83 ? 12.522 9.521 1.838 1.00 89.62 83 MET A C 1
ATOM 673 O O . MET A 1 83 ? 13.025 9.628 0.721 1.00 89.62 83 MET A O 1
ATOM 677 N N . ASP A 1 84 ? 12.441 10.557 2.683 1.00 92.12 84 ASP A N 1
ATOM 678 C CA . ASP A 1 84 ? 12.851 11.935 2.358 1.00 92.12 84 ASP A CA 1
ATOM 679 C C . ASP A 1 84 ? 12.220 12.461 1.050 1.00 92.12 84 ASP A C 1
ATOM 681 O O . ASP A 1 84 ? 12.808 13.247 0.303 1.00 92.12 84 ASP A O 1
ATOM 685 N N . ALA A 1 85 ? 10.990 12.022 0.765 1.00 88.31 85 ALA A N 1
ATOM 686 C CA . ALA A 1 85 ? 10.249 12.343 -0.447 1.00 88.31 85 ALA A CA 1
ATOM 687 C C . ALA A 1 85 ? 8.892 12.995 -0.135 1.00 88.31 85 ALA A C 1
ATOM 689 O O . ALA A 1 85 ? 8.380 12.958 0.987 1.00 88.31 85 ALA A O 1
ATOM 690 N N . VAL A 1 86 ? 8.273 13.577 -1.164 1.00 88.69 86 VAL A N 1
ATOM 691 C CA . VAL A 1 86 ? 6.924 14.157 -1.101 1.00 88.69 86 VAL A CA 1
ATOM 692 C C . VAL A 1 86 ? 6.077 13.683 -2.282 1.00 88.69 86 VAL A C 1
ATOM 694 O O . VAL A 1 86 ? 6.5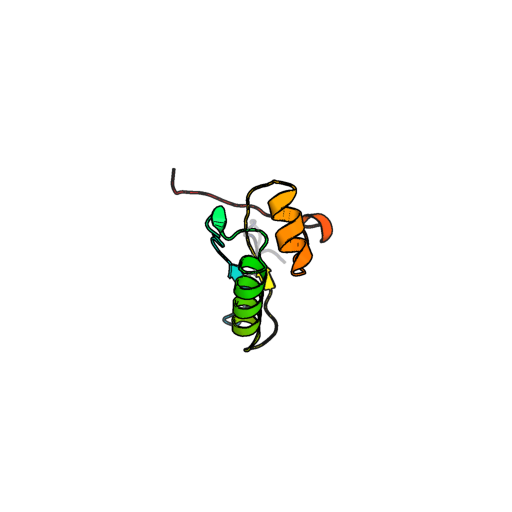78 13.527 -3.395 1.00 88.69 86 VAL A O 1
ATOM 697 N N . SER A 1 87 ? 4.782 13.467 -2.039 1.00 88.44 87 SER A N 1
ATOM 698 C CA . SER A 1 87 ? 3.799 13.147 -3.080 1.00 88.44 87 SER A CA 1
ATOM 699 C C . SER A 1 87 ? 3.055 14.413 -3.511 1.00 88.44 87 SER A C 1
ATOM 701 O O . SER A 1 87 ? 2.646 15.214 -2.670 1.00 88.44 87 SER A O 1
ATOM 703 N N . TYR A 1 88 ? 2.859 14.584 -4.819 1.00 89.12 88 TYR A N 1
ATOM 704 C CA . TYR A 1 88 ? 2.053 15.655 -5.404 1.00 89.12 88 TYR A CA 1
ATOM 705 C C . TYR A 1 88 ? 0.930 15.055 -6.245 1.00 89.12 88 TYR A C 1
ATOM 707 O O . TYR A 1 88 ? 1.156 14.137 -7.031 1.00 89.12 88 TYR A O 1
ATOM 715 N N . ILE A 1 89 ? -0.273 15.616 -6.132 1.00 87.81 89 ILE A N 1
ATOM 716 C CA . ILE A 1 89 ? -1.439 15.212 -6.922 1.00 87.81 89 ILE A CA 1
ATOM 717 C C . ILE A 1 89 ? -2.030 16.457 -7.572 1.00 87.81 89 ILE A C 1
ATOM 719 O O . ILE A 1 89 ? -2.275 17.460 -6.904 1.00 87.81 89 ILE A O 1
ATOM 723 N N . LYS A 1 90 ? -2.307 16.376 -8.875 1.00 90.25 90 LYS A N 1
ATOM 724 C CA . LYS A 1 90 ? -3.130 17.356 -9.587 1.00 90.25 90 LYS A CA 1
ATOM 725 C C . LYS A 1 90 ? -4.473 16.713 -9.915 1.00 90.25 90 LYS A C 1
ATOM 727 O O . LYS A 1 90 ? -4.546 15.874 -10.806 1.00 90.25 90 LYS A O 1
ATOM 732 N N . ASP A 1 91 ? -5.523 17.107 -9.202 1.00 87.31 91 ASP A N 1
ATOM 733 C CA . ASP A 1 91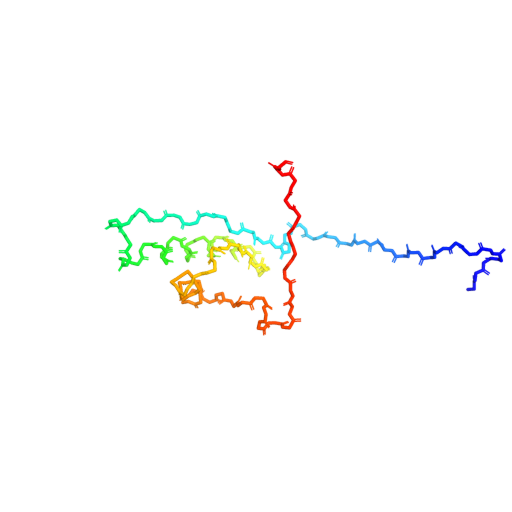 ? -6.886 16.655 -9.488 1.00 87.31 91 ASP A CA 1
ATOM 734 C C . ASP A 1 91 ? -7.583 17.631 -10.446 1.00 87.31 91 ASP A C 1
ATOM 736 O O . ASP A 1 91 ? -7.779 18.797 -10.109 1.00 87.31 91 ASP A O 1
ATOM 740 N N . THR A 1 92 ? -7.940 17.164 -11.644 1.00 92.31 92 THR A N 1
ATOM 741 C CA . THR A 1 92 ? -8.631 17.957 -12.678 1.00 92.31 92 THR A CA 1
ATOM 742 C C . THR A 1 92 ? -10.107 17.590 -12.824 1.00 92.31 92 THR A C 1
ATOM 744 O O . THR A 1 92 ? -10.731 17.956 -13.813 1.00 92.31 92 THR A O 1
ATOM 747 N N . ARG A 1 93 ? -10.666 16.817 -11.887 1.00 86.38 93 ARG A N 1
ATOM 748 C CA . ARG A 1 93 ? -12.070 16.365 -11.919 1.00 86.38 93 ARG A CA 1
ATOM 749 C C . ARG A 1 93 ? -13.029 17.365 -11.262 1.00 86.38 93 ARG A C 1
ATOM 751 O O . ARG A 1 93 ? -14.158 17.000 -10.944 1.00 86.38 93 ARG A O 1
ATOM 758 N N . ARG A 1 94 ? -12.559 18.588 -11.019 1.00 57.81 94 ARG A N 1
ATOM 759 C CA . ARG A 1 94 ? -13.342 19.713 -10.508 1.00 57.81 94 ARG A CA 1
ATOM 760 C C . ARG A 1 94 ? -13.574 20.721 -11.616 1.00 57.81 94 ARG A C 1
ATOM 762 O O . ARG A 1 94 ? -12.603 20.965 -12.366 1.00 57.81 94 ARG A O 1
#

Radius of gyration: 19.59 Å; chains: 1; bounding box: 48×46×43 Å